Protein AF-A0A8J2VBH3-F1 (afdb_monomer)

Sequence (47 aa):
MEQWGNFFTYIGIAMGIGGIFLRIRDRSAGLELAALGALCLLIGWLA

pLDDT: mean 88.15, std 6.85, range [59.91, 93.69]

Organism: NCBI:txid1571185

Foldseek 3Di:
DLVQLVVLQVLLVVQLVQLVVVVVVVNPCSVVSNVSSVVSNVVSVVD

Structure (mmCIF, N/CA/C/O backbone):
data_AF-A0A8J2VBH3-F1
#
_entry.id   AF-A0A8J2VBH3-F1
#
loop_
_atom_site.group_PDB
_atom_site.id
_atom_site.type_symbol
_atom_site.label_atom_id
_atom_site.label_alt_id
_atom_site.label_comp_id
_atom_site.label_asym_id
_atom_site.label_entity_id
_atom_site.label_seq_id
_atom_site.pdbx_PDB_ins_code
_atom_site.Cartn_x
_atom_site.Cartn_y
_atom_site.Cartn_z
_atom_site.occupancy
_atom_site.B_iso_or_equiv
_atom_site.auth_seq_id
_atom_site.auth_comp_id
_atom_site.auth_asym_id
_atom_site.auth_atom_id
_atom_site.pdbx_PDB_model_num
ATOM 1 N N . MET A 1 1 ? 8.363 -0.684 -21.000 1.00 59.91 1 MET A N 1
ATOM 2 C CA . MET A 1 1 ? 7.135 -0.947 -20.220 1.00 59.91 1 MET A CA 1
ATOM 3 C C . MET A 1 1 ? 7.481 -1.144 -18.746 1.00 59.91 1 MET A C 1
ATOM 5 O O . MET A 1 1 ? 6.884 -0.459 -17.931 1.00 59.91 1 MET A O 1
ATOM 9 N N . GLU A 1 2 ? 8.575 -1.850 -18.429 1.00 67.00 2 GLU A N 1
ATOM 10 C CA . GLU A 1 2 ? 9.125 -2.010 -17.062 1.00 67.00 2 GLU A CA 1
ATOM 11 C C . GLU A 1 2 ? 9.244 -0.732 -16.207 1.00 67.00 2 GLU A C 1
ATOM 13 O O . GLU A 1 2 ? 8.969 -0.755 -15.010 1.00 67.00 2 GLU A O 1
ATOM 18 N N . GLN A 1 3 ? 9.633 0.412 -16.784 1.00 75.94 3 GLN A N 1
ATOM 19 C CA . GLN A 1 3 ? 9.768 1.657 -16.011 1.00 75.94 3 GLN A CA 1
ATOM 20 C C . GLN A 1 3 ? 8.420 2.161 -15.463 1.00 75.94 3 GLN A C 1
ATOM 22 O O . GLN A 1 3 ? 8.367 2.732 -14.374 1.00 75.94 3 GLN A O 1
ATOM 27 N N . TRP A 1 4 ? 7.330 1.902 -16.189 1.00 78.38 4 TRP A N 1
ATOM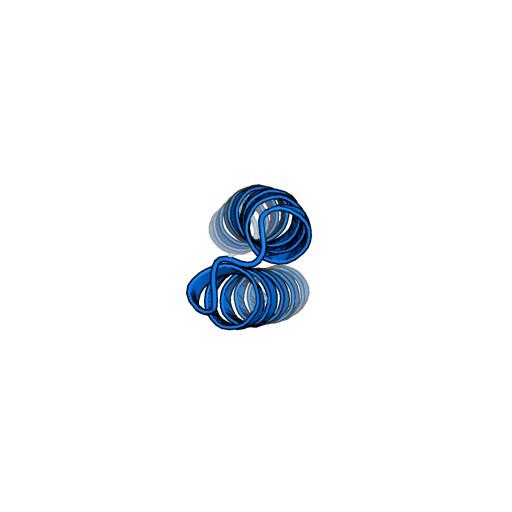 28 C CA . TRP A 1 4 ? 5.974 2.220 -15.748 1.00 78.38 4 TRP A CA 1
ATOM 29 C C . TRP A 1 4 ? 5.481 1.210 -14.708 1.00 78.38 4 TRP A C 1
ATOM 31 O O . TRP A 1 4 ? 4.911 1.631 -13.704 1.00 78.38 4 TRP A O 1
ATOM 41 N N . GLY A 1 5 ? 5.777 -0.085 -14.877 1.00 85.12 5 GLY A N 1
ATOM 42 C CA . GLY A 1 5 ? 5.455 -1.117 -13.882 1.00 85.12 5 GLY A CA 1
ATOM 43 C C . GLY A 1 5 ? 6.089 -0.840 -12.515 1.00 85.12 5 GLY A C 1
ATOM 44 O O . GLY A 1 5 ? 5.408 -0.847 -11.485 1.00 85.12 5 GLY A O 1
ATOM 45 N N . ASN A 1 6 ? 7.365 -0.444 -12.503 1.00 88.00 6 ASN A N 1
ATOM 46 C CA . ASN A 1 6 ? 8.057 -0.032 -11.280 1.00 88.00 6 ASN A CA 1
ATOM 47 C C . ASN A 1 6 ? 7.430 1.220 -10.643 1.00 88.00 6 ASN A C 1
ATOM 49 O O . ASN A 1 6 ? 7.242 1.262 -9.428 1.00 88.00 6 ASN A O 1
ATOM 53 N N . PHE A 1 7 ? 7.051 2.222 -11.443 1.00 89.25 7 PHE A N 1
ATOM 54 C CA . PHE A 1 7 ? 6.390 3.432 -10.942 1.00 89.25 7 PHE A CA 1
ATOM 55 C C . PHE A 1 7 ? 5.051 3.121 -10.252 1.00 89.25 7 PHE A C 1
ATOM 57 O O . PHE A 1 7 ? 4.827 3.552 -9.118 1.00 89.25 7 PHE A O 1
ATOM 64 N N . PHE A 1 8 ? 4.190 2.321 -10.892 1.00 89.44 8 PHE A N 1
ATOM 65 C CA . PHE A 1 8 ? 2.913 1.900 -10.306 1.00 89.44 8 PHE A CA 1
ATOM 66 C C . PHE A 1 8 ? 3.101 1.049 -9.050 1.00 89.44 8 PHE A C 1
ATOM 68 O O . PHE A 1 8 ? 2.352 1.213 -8.087 1.00 89.44 8 PHE A O 1
ATOM 75 N N . THR A 1 9 ? 4.139 0.212 -9.018 1.00 91.38 9 THR A N 1
ATOM 76 C CA . THR A 1 9 ? 4.484 -0.588 -7.840 1.00 91.38 9 THR A CA 1
ATOM 77 C C . THR A 1 9 ? 4.857 0.303 -6.652 1.00 91.38 9 THR A C 1
ATOM 79 O O . THR A 1 9 ? 4.268 0.167 -5.581 1.00 91.38 9 THR A O 1
ATOM 82 N N . TYR A 1 10 ? 5.758 1.278 -6.821 1.00 92.81 10 TYR A N 1
ATOM 83 C CA . TYR A 1 10 ? 6.145 2.185 -5.728 1.00 92.81 10 TYR A CA 1
ATOM 84 C C . TYR A 1 10 ? 4.977 3.032 -5.209 1.00 92.81 10 TYR A C 1
ATOM 86 O O . TYR A 1 10 ? 4.793 3.160 -3.996 1.00 92.81 10 TYR A O 1
ATOM 94 N N . ILE A 1 11 ? 4.162 3.577 -6.117 1.00 93.19 11 ILE A N 1
ATOM 95 C CA . ILE A 1 11 ? 2.969 4.356 -5.762 1.00 93.19 11 ILE A CA 1
ATOM 96 C C . ILE A 1 11 ? 1.939 3.475 -5.042 1.00 93.19 11 ILE A C 1
ATOM 98 O O . ILE A 1 11 ? 1.376 3.885 -4.026 1.00 93.19 11 ILE A O 1
ATOM 102 N N . GLY A 1 12 ? 1.738 2.244 -5.518 1.00 93.50 12 GLY A N 1
ATOM 103 C CA . GLY A 1 12 ? 0.841 1.270 -4.905 1.00 93.50 12 GLY A CA 1
ATOM 104 C C . GLY A 1 12 ? 1.245 0.901 -3.478 1.00 93.50 12 GLY A C 1
ATOM 105 O O . GLY A 1 12 ? 0.391 0.885 -2.592 1.00 93.50 12 GLY A O 1
ATOM 106 N N . ILE A 1 13 ? 2.544 0.705 -3.219 1.00 93.69 13 ILE A N 1
ATOM 107 C CA . ILE A 1 13 ? 3.071 0.470 -1.862 1.00 93.69 13 ILE A CA 1
ATOM 108 C C .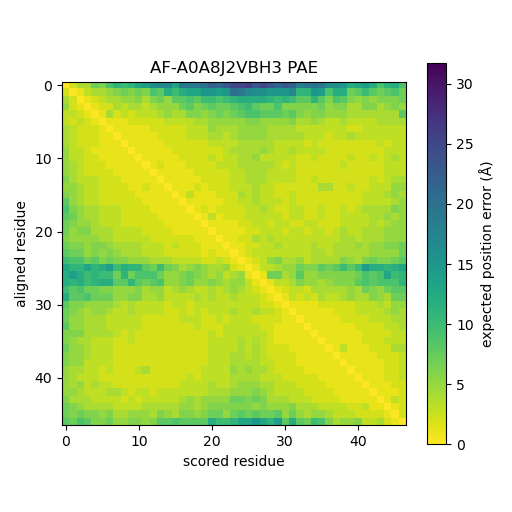 ILE A 1 13 ? 2.801 1.681 -0.961 1.00 93.69 13 ILE A C 1
ATOM 110 O O . ILE A 1 13 ? 2.273 1.522 0.141 1.00 93.69 13 ILE A O 1
ATOM 114 N N . ALA A 1 14 ? 3.120 2.894 -1.424 1.00 93.31 14 ALA A N 1
ATOM 115 C CA . ALA A 1 14 ? 2.939 4.113 -0.637 1.00 93.31 14 ALA A CA 1
ATOM 116 C C . ALA A 1 14 ? 1.462 4.361 -0.280 1.00 93.31 14 ALA A C 1
ATOM 118 O O . ALA A 1 14 ? 1.140 4.648 0.876 1.00 93.31 14 ALA A O 1
ATOM 119 N N . MET A 1 15 ? 0.555 4.192 -1.247 1.00 92.19 15 MET A N 1
ATOM 120 C CA . MET A 1 15 ? -0.889 4.329 -1.028 1.00 92.19 15 MET A CA 1
ATOM 121 C C . MET A 1 15 ? -1.458 3.191 -0.180 1.00 92.19 15 MET A C 1
ATOM 123 O O . MET A 1 15 ? -2.266 3.445 0.706 1.00 92.19 15 MET A O 1
ATOM 127 N N . GLY A 1 16 ? -1.004 1.954 -0.386 1.00 93.06 16 GLY A N 1
ATOM 128 C CA . GLY A 1 16 ? -1.420 0.801 0.412 1.00 93.06 16 GLY A CA 1
ATOM 129 C C . GLY A 1 16 ? -1.094 0.991 1.893 1.00 93.06 16 GLY A C 1
ATOM 130 O O . GLY A 1 16 ? -1.978 0.906 2.746 1.00 93.06 16 GLY A O 1
ATOM 131 N N . ILE A 1 17 ? 0.160 1.334 2.200 1.00 93.25 17 ILE A N 1
ATOM 132 C CA . ILE A 1 17 ? 0.614 1.575 3.577 1.00 93.25 17 ILE A CA 1
ATOM 133 C C . ILE A 1 17 ? -0.075 2.813 4.168 1.00 93.25 17 ILE A C 1
ATOM 135 O O . ILE A 1 17 ? -0.580 2.757 5.292 1.00 93.25 17 ILE A O 1
ATOM 139 N N . GLY A 1 18 ? -0.151 3.914 3.412 1.00 91.75 18 GLY A N 1
ATOM 140 C CA . GLY A 1 18 ? -0.831 5.138 3.845 1.00 91.75 18 GLY A CA 1
ATOM 141 C C . GLY A 1 18 ? -2.323 4.926 4.119 1.00 91.75 18 GLY A C 1
ATOM 142 O O . GLY A 1 18 ? -2.850 5.426 5.113 1.00 91.75 18 GLY A O 1
ATOM 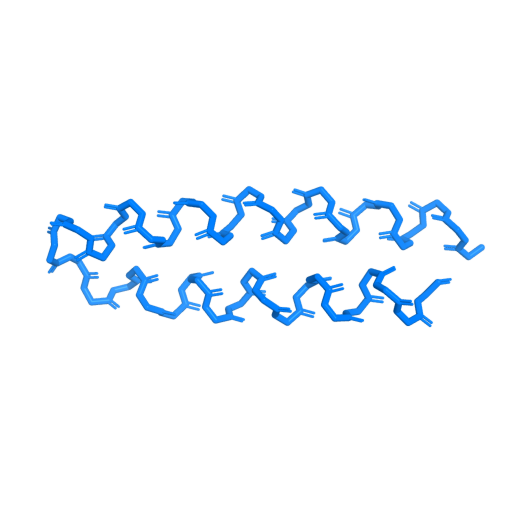143 N N . GLY A 1 19 ? -2.995 4.127 3.291 1.00 91.19 19 GLY A N 1
ATOM 144 C CA . GLY A 1 19 ? -4.397 3.758 3.452 1.00 91.19 19 GLY A CA 1
ATOM 145 C C . GLY A 1 19 ? -4.643 2.905 4.691 1.00 91.19 19 GLY A C 1
ATOM 146 O O . GLY A 1 19 ? -5.520 3.232 5.493 1.00 91.19 19 GLY A O 1
ATOM 147 N N . ILE A 1 20 ? -3.815 1.880 4.928 1.00 91.19 20 ILE A N 1
ATOM 148 C CA . ILE A 1 20 ? -3.901 1.075 6.157 1.00 91.19 20 ILE A CA 1
ATOM 149 C C . ILE A 1 20 ? -3.668 1.950 7.394 1.00 91.19 20 ILE A C 1
ATOM 151 O O . ILE A 1 20 ? -4.423 1.862 8.362 1.00 91.19 20 ILE A O 1
ATOM 155 N N . PHE A 1 21 ? -2.692 2.858 7.354 1.00 92.06 21 PHE A N 1
ATOM 156 C CA . PHE A 1 21 ? -2.434 3.782 8.458 1.00 92.06 21 PHE A CA 1
ATOM 157 C C . PHE A 1 21 ? -3.623 4.713 8.749 1.00 92.06 21 PHE A C 1
ATOM 159 O O . PHE A 1 21 ? -3.998 4.913 9.906 1.00 92.06 21 PHE A O 1
ATOM 166 N N . LEU A 1 22 ? -4.262 5.255 7.709 1.00 90.44 22 LEU A N 1
ATOM 167 C CA . LEU A 1 22 ? -5.477 6.062 7.843 1.00 90.44 22 LEU A CA 1
ATOM 168 C C . LEU A 1 22 ? -6.662 5.240 8.362 1.00 90.44 22 LEU A C 1
ATOM 170 O O . LEU A 1 22 ? -7.444 5.746 9.169 1.00 90.44 22 LEU A O 1
ATOM 174 N N . ARG A 1 23 ? -6.769 3.969 7.959 1.00 87.38 23 ARG A N 1
ATOM 175 C CA . ARG A 1 23 ? -7.822 3.058 8.423 1.00 87.38 23 ARG A CA 1
ATOM 176 C C . ARG A 1 23 ? -7.698 2.755 9.913 1.00 87.38 23 ARG A C 1
ATOM 178 O O . ARG A 1 23 ? -8.725 2.718 10.588 1.00 87.38 23 ARG A O 1
ATOM 185 N N . ILE A 1 24 ? -6.469 2.584 10.411 1.00 90.88 24 ILE A N 1
ATOM 186 C CA . ILE A 1 24 ? -6.167 2.420 11.844 1.00 90.88 24 ILE A CA 1
ATOM 187 C C . ILE A 1 24 ? -6.572 3.674 12.638 1.00 90.88 24 ILE A C 1
ATOM 189 O O . ILE A 1 24 ? -6.953 3.573 13.797 1.00 90.88 24 ILE A O 1
ATOM 193 N N . ARG A 1 25 ? -6.542 4.859 12.015 1.00 90.81 25 ARG A N 1
ATOM 194 C CA . ARG A 1 25 ? -7.018 6.125 12.605 1.00 90.81 25 ARG A CA 1
ATOM 195 C C . ARG A 1 25 ? -8.525 6.373 12.412 1.00 90.81 25 ARG A C 1
ATOM 197 O O . ARG A 1 25 ? -8.957 7.519 12.515 1.00 90.81 25 ARG A O 1
ATOM 204 N N . ASP A 1 26 ? -9.295 5.338 12.067 1.00 83.19 26 ASP A N 1
ATOM 205 C CA . ASP A 1 26 ? -10.741 5.384 11.783 1.00 83.19 26 ASP A CA 1
ATOM 206 C C . ASP A 1 26 ? -11.169 6.434 10.742 1.00 83.19 26 ASP A C 1
ATOM 208 O O . ASP A 1 26 ? -12.311 6.893 10.693 1.00 83.19 26 ASP A O 1
ATOM 212 N N . ARG A 1 27 ? -10.261 6.799 9.830 1.00 84.06 27 ARG A N 1
ATOM 213 C CA . ARG A 1 27 ? -10.629 7.579 8.648 1.00 84.06 27 ARG A CA 1
ATOM 214 C C . ARG A 1 27 ? -11.218 6.622 7.618 1.00 84.06 27 ARG A C 1
ATOM 216 O O . ARG A 1 27 ? -10.504 5.755 7.117 1.00 84.06 27 ARG A O 1
ATOM 223 N N . SER A 1 28 ? -12.491 6.806 7.260 1.00 83.06 28 SER A N 1
ATOM 224 C CA . SER A 1 28 ? -13.170 5.995 6.231 1.00 83.06 28 SER A CA 1
ATOM 225 C C . SER A 1 28 ? -12.402 5.967 4.904 1.00 83.06 28 SER A C 1
ATOM 227 O O . SER A 1 28 ? -12.296 4.912 4.285 1.00 83.06 28 SER A O 1
ATOM 229 N N . ALA A 1 29 ? -11.739 7.077 4.562 1.00 84.56 29 ALA A N 1
ATOM 230 C CA . ALA A 1 29 ? -10.872 7.195 3.391 1.00 84.56 29 ALA A CA 1
ATOM 231 C C . ALA A 1 29 ? -9.688 6.207 3.376 1.00 84.56 29 ALA A C 1
ATOM 233 O O . ALA A 1 29 ? -9.115 5.954 2.323 1.00 84.56 29 ALA A O 1
ATOM 234 N N . GLY A 1 30 ? -9.298 5.630 4.519 1.00 86.06 30 GLY A N 1
ATOM 235 C CA . GLY A 1 30 ? -8.171 4.700 4.594 1.00 86.06 30 GLY A CA 1
ATOM 236 C C . GLY A 1 30 ? -8.403 3.392 3.839 1.00 86.06 30 GLY A C 1
ATOM 237 O O . GLY A 1 30 ? -7.481 2.879 3.209 1.00 86.06 30 GLY A O 1
ATOM 238 N N . LEU A 1 31 ? -9.637 2.873 3.841 1.00 89.75 31 LEU A N 1
ATOM 239 C CA . LEU A 1 31 ? -9.961 1.649 3.102 1.00 89.75 31 LEU A CA 1
ATOM 240 C C . LEU A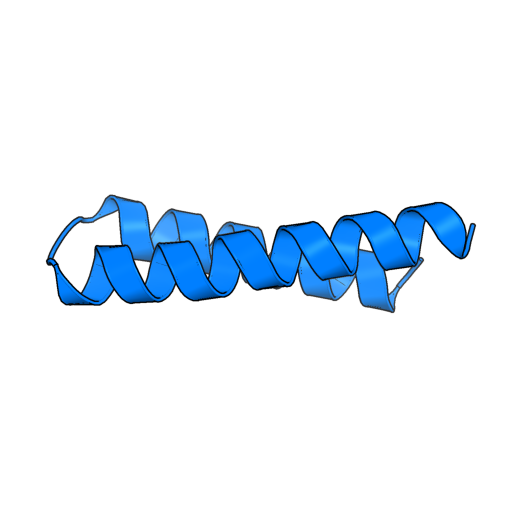 1 31 ? -9.922 1.891 1.585 1.00 89.75 31 LEU A C 1
ATOM 242 O O . LEU A 1 31 ? -9.382 1.076 0.844 1.00 89.75 31 LEU A O 1
ATOM 246 N N . GLU A 1 32 ? -10.447 3.034 1.140 1.00 91.44 32 GLU A N 1
ATOM 247 C CA . GLU A 1 32 ? -10.459 3.445 -0.269 1.00 91.44 32 GLU A CA 1
ATOM 248 C C . GLU A 1 32 ? -9.032 3.648 -0.793 1.00 91.44 32 GLU A C 1
ATOM 250 O O . GLU A 1 32 ? -8.678 3.167 -1.868 1.00 91.44 32 GLU A O 1
ATOM 255 N N . LEU A 1 33 ? -8.178 4.289 0.010 1.00 91.44 33 LEU A N 1
ATOM 256 C CA . LEU A 1 33 ? -6.779 4.547 -0.332 1.00 91.44 33 LEU A CA 1
ATOM 257 C C . LEU A 1 33 ? -5.946 3.253 -0.344 1.00 91.44 33 LEU A C 1
ATOM 259 O O . LEU A 1 33 ? -5.105 3.069 -1.223 1.00 91.44 33 LEU A O 1
ATOM 263 N N . ALA A 1 34 ? -6.233 2.315 0.566 1.00 90.69 34 ALA A N 1
ATOM 264 C CA . ALA A 1 34 ? -5.615 0.989 0.562 1.00 90.69 34 ALA A CA 1
ATOM 265 C C . ALA A 1 34 ? -6.046 0.154 -0.658 1.00 90.69 34 ALA A C 1
ATOM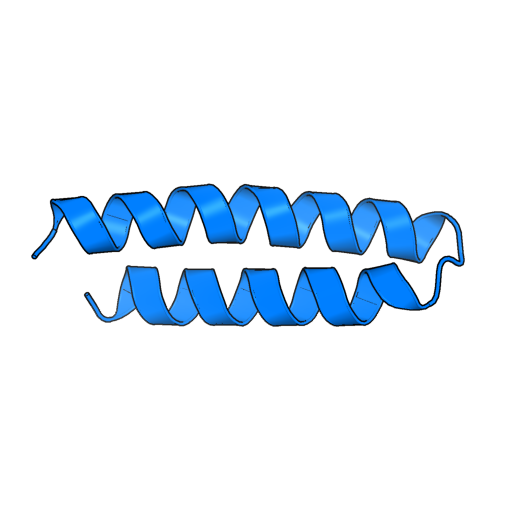 267 O O . ALA A 1 34 ? -5.207 -0.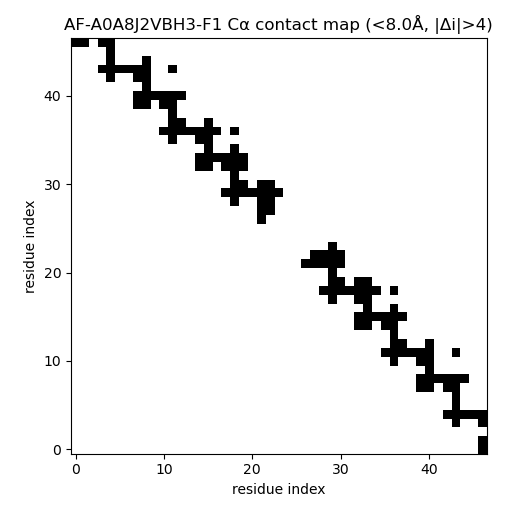502 -1.277 1.00 90.69 34 ALA A O 1
ATOM 268 N N . ALA A 1 35 ? -7.327 0.212 -1.039 1.00 92.56 35 ALA A N 1
ATOM 269 C C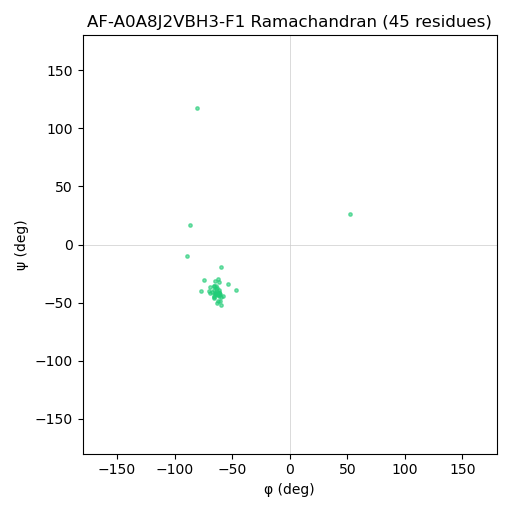A . ALA A 1 35 ? -7.847 -0.465 -2.227 1.00 92.56 35 ALA A CA 1
ATOM 270 C C . ALA A 1 35 ? -7.241 0.100 -3.523 1.00 92.56 35 ALA A C 1
ATOM 272 O O . ALA A 1 35 ? -6.821 -0.664 -4.392 1.00 92.56 35 ALA A O 1
ATOM 273 N N . LEU A 1 36 ? -7.113 1.427 -3.628 1.00 92.94 36 LEU A N 1
ATOM 274 C CA . LEU A 1 36 ? -6.407 2.085 -4.734 1.00 92.94 36 LEU A CA 1
ATOM 275 C C . LEU A 1 36 ? -4.926 1.685 -4.783 1.00 92.94 36 LEU A C 1
ATOM 277 O O . LEU A 1 36 ? -4.400 1.403 -5.859 1.00 92.94 36 LEU A O 1
ATOM 281 N N . GLY A 1 37 ? -4.263 1.592 -3.625 1.00 93.44 37 GLY A N 1
ATOM 282 C CA . GLY A 1 37 ? -2.891 1.090 -3.525 1.00 93.44 37 G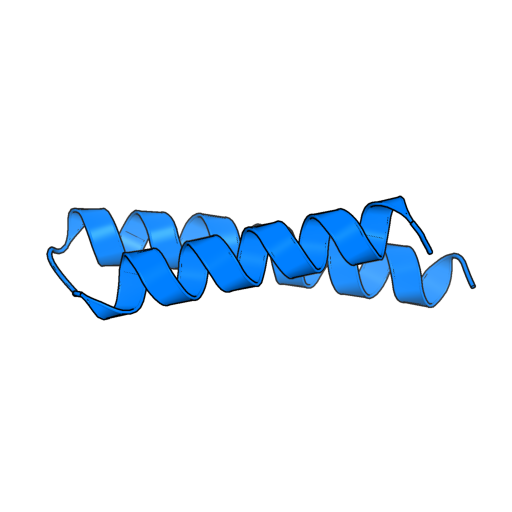LY A CA 1
ATOM 283 C C . GLY A 1 37 ? -2.741 -0.342 -4.042 1.00 93.44 37 GLY A C 1
ATOM 284 O O . GLY A 1 37 ? -1.843 -0.619 -4.837 1.00 93.44 37 GLY A O 1
ATOM 285 N N . ALA A 1 38 ? -3.662 -1.233 -3.668 1.00 92.62 38 ALA A N 1
ATOM 286 C CA . ALA A 1 38 ? -3.687 -2.614 -4.150 1.00 92.62 38 ALA A CA 1
ATOM 287 C C . ALA A 1 38 ? -3.926 -2.710 -5.668 1.00 92.62 38 ALA A C 1
ATOM 289 O O . ALA A 1 38 ? -3.291 -3.522 -6.340 1.00 92.62 38 ALA A O 1
ATOM 290 N N . LEU A 1 39 ? -4.786 -1.854 -6.230 1.00 93.69 39 LEU A N 1
ATOM 291 C CA . LEU A 1 39 ? -4.996 -1.779 -7.679 1.00 93.69 39 LEU A CA 1
ATOM 292 C C . LEU A 1 39 ? -3.739 -1.298 -8.416 1.00 93.69 39 LEU A C 1
ATOM 294 O O . LEU A 1 39 ? -3.371 -1.880 -9.434 1.00 93.69 39 LEU A O 1
ATOM 298 N N . CYS A 1 40 ? -3.032 -0.293 -7.891 1.00 91.75 40 CYS A N 1
ATOM 299 C CA . CYS A 1 40 ? -1.757 0.146 -8.466 1.00 91.75 40 CYS A CA 1
ATOM 300 C C . CYS A 1 40 ? -0.679 -0.945 -8.416 1.00 91.75 40 CYS A C 1
ATOM 302 O O . CYS A 1 40 ? 0.070 -1.090 -9.378 1.00 91.75 40 CYS A O 1
ATOM 304 N N . LEU A 1 41 ? -0.633 -1.745 -7.347 1.00 91.38 41 LEU A N 1
ATOM 305 C CA . LEU A 1 41 ? 0.258 -2.907 -7.258 1.00 91.38 41 LEU A CA 1
ATOM 306 C C . LEU A 1 41 ? -0.067 -3.971 -8.314 1.00 91.38 41 LEU A C 1
ATOM 308 O O . LEU A 1 41 ? 0.843 -4.494 -8.949 1.00 91.38 41 LEU A O 1
ATOM 312 N N . LEU A 1 42 ? -1.353 -4.262 -8.535 1.00 91.94 42 LEU A N 1
ATOM 313 C CA . LEU A 1 42 ? -1.793 -5.196 -9.577 1.00 91.94 42 LEU A CA 1
ATOM 314 C C . LEU A 1 42 ? -1.399 -4.718 -10.977 1.00 91.94 42 LEU A C 1
ATOM 316 O O . LEU A 1 42 ? -0.933 -5.514 -11.786 1.00 91.94 42 LEU A O 1
ATOM 320 N N . ILE A 1 43 ? -1.551 -3.421 -11.252 1.00 89.62 43 ILE A N 1
ATOM 321 C CA . ILE A 1 43 ? -1.134 -2.827 -12.528 1.00 89.62 43 ILE A CA 1
ATOM 322 C C . ILE A 1 43 ? 0.389 -2.896 -12.673 1.00 89.62 43 ILE A C 1
ATOM 324 O O . ILE A 1 43 ? 0.873 -3.286 -13.727 1.00 89.62 43 ILE A O 1
ATOM 328 N N . GLY A 1 44 ? 1.139 -2.567 -11.616 1.00 87.31 44 GLY A N 1
ATOM 329 C CA . GLY A 1 44 ? 2.599 -2.659 -11.605 1.00 87.31 44 GLY A CA 1
ATOM 330 C C . GLY A 1 44 ? 3.125 -4.079 -11.825 1.00 87.31 44 GLY A C 1
ATOM 331 O O . GLY A 1 44 ? 4.161 -4.249 -12.452 1.00 87.31 44 GLY A O 1
ATOM 332 N N . TRP A 1 45 ? 2.382 -5.090 -11.369 1.00 85.44 45 TRP A N 1
ATOM 333 C CA . TRP A 1 45 ? 2.684 -6.504 -11.596 1.00 85.44 45 TRP A CA 1
ATOM 334 C C . TRP A 1 45 ? 2.388 -6.976 -13.030 1.00 85.44 45 TRP A C 1
ATOM 336 O O . TRP A 1 45 ? 3.025 -7.903 -13.523 1.00 85.44 45 TRP A O 1
ATOM 346 N N . LEU A 1 46 ? 1.398 -6.370 -13.692 1.00 83.81 46 LEU A N 1
ATOM 347 C CA . LEU A 1 46 ? 0.969 -6.715 -15.054 1.00 83.81 46 LEU A CA 1
ATOM 348 C C . LEU A 1 46 ? 1.722 -5.948 -16.161 1.00 83.81 46 LEU A C 1
ATOM 350 O O . LEU A 1 46 ? 1.530 -6.275 -17.333 1.00 83.81 46 LEU A O 1
ATOM 354 N N . ALA A 1 47 ? 2.511 -4.925 -15.814 1.00 77.00 47 ALA A N 1
ATOM 355 C CA . ALA A 1 47 ? 3.149 -3.966 -16.730 1.00 77.00 47 ALA A CA 1
ATOM 356 C C . ALA A 1 47 ? 4.652 -4.212 -16.940 1.00 77.00 47 ALA A C 1
ATOM 358 O O . ALA A 1 47 ? 5.139 -3.897 -18.056 1.00 77.00 47 ALA A O 1
#

Secondary structure (DSSP, 8-state):
-HHHHHHHHHHHHHHH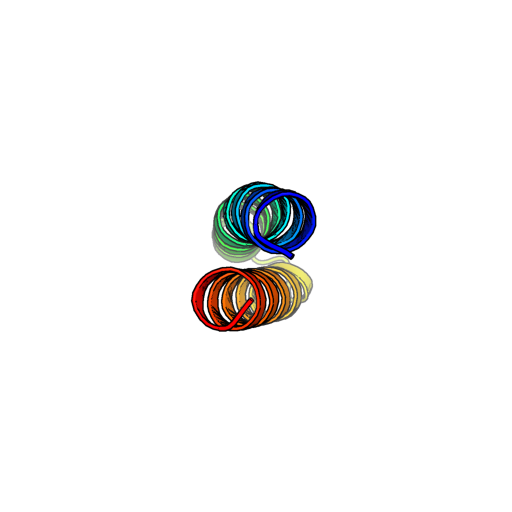HHHHHHHHTT-THHHHHHHHHHHHHHHHHH-

Solvent-accessible surface area (backbone atoms only — not comparable to full-atom values): 2203 Å² total; per-residue (Å²): 98,59,72,56,10,52,50,31,32,55,50,8,52,54,31,24,54,51,7,50,55,32,38,76,69,71,37,76,64,8,56,58,36,23,51,51,8,51,52,28,34,53,49,20,73,76,63

Nearest PDB structures (foldseek):
  7sat-assembly1_D  TM=8.745E-01  e=1.680E+00  Porphyromonas gingivalis ATCC 33277
  7sau-assembly1_D  TM=7.643E-01  e=4.172E+00  Schleiferia thermophila str. Yellowstone
  6h2f-assembly1_A  TM=8.159E-01  e=7.014E+00  Aeromonas hydrophila subsp. hydrophila AL09-71
  7a0g-assembly1_III  TM=4.585E-01  e=8.524E+00  Serratia marcescens
  6grj-assembly1_I  TM=4.746E-01  e=9.706E+00  Aeromonas hydrophila

Mean predicted aligned error: 3.9 Å

Radius of gyration: 11.07 Å; Cα contacts (8 Å, |Δi|>4): 74; chains: 1; bounding box: 23×14×33 Å